Protein AF-A0A2E7CJS5-F1 (afdb_monomer_lite)

Secondary structure (DSSP, 8-state):
---------------------------------HHHHHHHHHHHHHHHHHHHHHHHHHHHHHHHHHHHHHHHHHHHHHHHHHHHHHHHHHHHT----HHHHHHHHHHHHHHHHHHHHHH--

Sequence (121 aa):
MSSSEDKEDRESVEQEQHSDKSEEQQIPSPNIDTELFSLIKEGMRGLLTLGREHLSEAAIDGRKVLELRSLKKDKTKMYEKLGREVERLIEAKEIDHPGLVRGIEKIQEINEQIERLKSED

Foldseek 3Di:
DDDDDDDDDDDDDDDDDDDDDDDPPDDPDPCPDPVVVVVVVVVVVVVVVVVVVVVVVVVVVVVLVVVLVVLVVVLVVLVVVLVVVVVVCVVVVHPDDVVNVVSVVVSVVSVVVNVVSVVVD

Structure (mmCIF, N/CA/C/O backbone):
data_AF-A0A2E7CJS5-F1
#
_entry.id   AF-A0A2E7CJS5-F1
#
loop_
_atom_site.group_PDB
_atom_site.id
_atom_site.type_symbol
_atom_site.label_atom_id
_atom_site.label_alt_id
_atom_site.label_comp_id
_atom_site.label_asym_id
_atom_site.label_entity_id
_atom_site.label_seq_id
_atom_site.pdbx_PDB_ins_code
_atom_site.Cartn_x
_atom_site.Cartn_y
_atom_site.Cartn_z
_atom_site.occupancy
_atom_site.B_iso_or_equiv
_atom_site.auth_seq_id
_atom_site.auth_comp_id
_atom_site.auth_asym_id
_atom_site.auth_atom_id
_atom_site.pdbx_PDB_model_num
ATOM 1 N N . MET A 1 1 ? -42.338 65.416 -19.131 1.00 47.22 1 MET A N 1
ATOM 2 C CA . MET A 1 1 ? -41.775 66.680 -19.647 1.00 47.22 1 MET A CA 1
ATOM 3 C C . MET A 1 1 ? -40.485 66.950 -18.895 1.00 47.22 1 MET A C 1
ATOM 5 O O . MET A 1 1 ? -40.568 67.114 -17.689 1.00 47.22 1 MET A O 1
ATOM 9 N N . SER A 1 2 ? -39.350 66.865 -19.593 1.00 39.59 2 SER A N 1
ATOM 10 C CA . SER A 1 2 ? -38.012 67.444 -19.327 1.00 39.59 2 SER A CA 1
ATOM 11 C C . SER A 1 2 ? -37.061 66.645 -20.233 1.00 39.59 2 SER A C 1
ATOM 13 O O . SER A 1 2 ? -36.942 65.437 -20.049 1.00 39.59 2 SER A O 1
ATOM 15 N N . SER A 1 3 ? -36.767 67.155 -21.433 1.00 41.19 3 SER A N 1
ATOM 16 C CA . SER A 1 3 ? -35.495 67.818 -21.799 1.00 41.19 3 SER A CA 1
ATOM 17 C C . SER A 1 3 ? -34.283 66.931 -21.508 1.00 41.19 3 SER A C 1
ATOM 19 O O . SER A 1 3 ? -34.046 66.611 -20.350 1.00 41.19 3 SER A O 1
ATOM 21 N N . SER A 1 4 ? -33.645 66.304 -22.501 1.00 48.47 4 SER A N 1
ATOM 22 C CA . SER A 1 4 ? -32.762 66.874 -23.542 1.00 48.47 4 SER A CA 1
ATOM 23 C C . SER A 1 4 ? -31.526 67.568 -22.971 1.00 48.47 4 SER A C 1
ATOM 25 O O . SER A 1 4 ? -31.658 68.374 -22.060 1.00 48.47 4 SER A O 1
ATOM 27 N N . GLU A 1 5 ? -30.394 67.275 -23.624 1.00 47.72 5 GLU A N 1
ATOM 28 C CA . GLU A 1 5 ? -29.075 67.931 -23.560 1.00 47.72 5 GLU A CA 1
ATOM 29 C C . GLU A 1 5 ? -28.026 67.255 -22.672 1.00 47.72 5 GLU A C 1
ATOM 31 O O . GLU A 1 5 ? -28.171 67.161 -21.459 1.00 47.72 5 GLU A O 1
ATOM 36 N N . ASP A 1 6 ? -26.984 66.753 -23.346 1.00 48.53 6 ASP A N 1
ATOM 37 C CA . ASP A 1 6 ? -25.552 66.918 -23.040 1.00 48.53 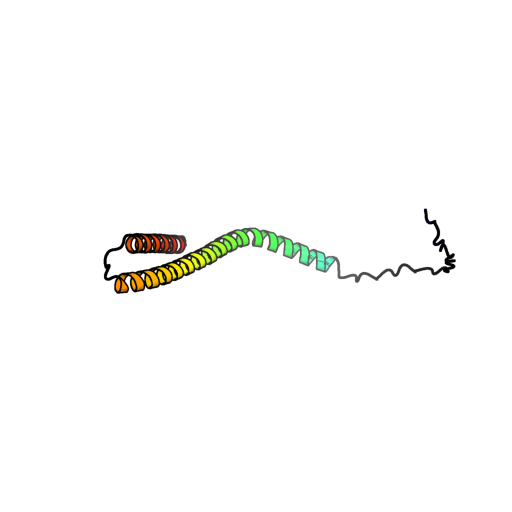6 ASP A CA 1
ATOM 38 C C . ASP A 1 6 ? -24.784 65.678 -23.543 1.00 48.53 6 ASP A C 1
ATOM 40 O O . ASP A 1 6 ? -25.192 64.550 -23.291 1.00 48.53 6 ASP A O 1
ATOM 44 N N . LYS A 1 7 ? -23.660 65.740 -24.254 1.00 53.41 7 LYS A N 1
ATOM 45 C CA . LYS A 1 7 ? -22.827 66.826 -24.768 1.00 53.41 7 LYS A CA 1
ATOM 46 C C . LYS A 1 7 ? -21.943 66.203 -25.851 1.00 53.41 7 LYS A C 1
ATOM 48 O O . LYS A 1 7 ? -21.535 65.045 -25.749 1.00 53.41 7 LYS A O 1
ATOM 53 N N . GLU A 1 8 ? -21.722 66.973 -26.904 1.00 50.66 8 GLU A N 1
ATOM 54 C CA . GLU A 1 8 ? -20.669 66.769 -27.889 1.00 50.66 8 GLU A CA 1
ATOM 55 C C . GLU A 1 8 ? -19.305 66.877 -27.203 1.00 50.66 8 GLU A C 1
ATOM 57 O O . GLU A 1 8 ? -19.124 67.791 -26.415 1.00 50.66 8 GLU A O 1
ATOM 62 N N . ASP A 1 9 ? -18.370 65.989 -27.543 1.00 45.38 9 ASP A N 1
ATOM 63 C CA . ASP A 1 9 ? -16.926 66.211 -27.413 1.00 45.38 9 ASP A CA 1
ATOM 64 C C . ASP A 1 9 ? -16.228 65.320 -28.454 1.00 45.38 9 ASP A C 1
ATOM 66 O O . ASP A 1 9 ? -15.927 64.144 -28.236 1.00 45.38 9 ASP A O 1
ATOM 70 N N . ARG A 1 10 ? -16.038 65.864 -29.660 1.00 48.56 10 ARG A N 1
ATOM 71 C CA . ARG A 1 10 ? -15.097 65.339 -30.658 1.00 48.56 10 ARG A CA 1
ATOM 72 C C . ARG A 1 10 ? -14.030 66.398 -30.873 1.00 48.56 10 ARG A C 1
ATOM 74 O O . ARG A 1 10 ? -14.093 67.160 -31.832 1.00 48.56 10 ARG A O 1
ATOM 81 N N . GLU A 1 11 ? -13.077 66.440 -29.951 1.00 47.22 11 GLU A N 1
ATOM 82 C CA . GLU A 1 11 ? -11.833 67.167 -30.151 1.00 47.22 11 GLU A CA 1
ATOM 83 C C . GLU A 1 11 ? -10.864 66.357 -31.011 1.00 47.22 11 GLU A C 1
ATOM 85 O O . GLU A 1 11 ? -10.644 65.154 -30.845 1.00 47.22 11 GLU A O 1
ATOM 90 N N . SER A 1 12 ? -10.328 67.088 -31.975 1.00 47.31 12 SER A N 1
ATOM 91 C CA . SER A 1 12 ? -9.308 66.754 -32.945 1.00 47.31 12 SER A CA 1
ATOM 92 C C . SER A 1 12 ? -8.019 66.297 -32.269 1.00 47.31 12 SER A C 1
ATOM 94 O O . SER A 1 12 ? -7.488 66.991 -31.407 1.00 47.31 12 SER A O 1
ATOM 96 N N . VAL A 1 13 ? -7.454 65.185 -32.734 1.00 49.88 13 VAL A N 1
ATOM 97 C CA . VAL A 1 13 ? -6.040 64.880 -32.503 1.00 49.88 13 VAL A CA 1
ATOM 98 C C . VAL A 1 13 ? -5.372 64.778 -33.864 1.00 49.88 13 VAL A C 1
ATOM 100 O O . VAL A 1 13 ? -5.469 63.771 -34.563 1.00 49.88 13 VAL A O 1
ATOM 103 N N . GLU A 1 14 ? -4.732 65.880 -34.243 1.00 49.81 14 GLU A N 1
ATOM 104 C CA . GLU A 1 14 ? -3.663 65.902 -35.230 1.00 49.81 14 GLU A CA 1
ATOM 105 C C . GLU A 1 14 ? -2.532 64.991 -34.734 1.00 49.81 14 GLU A C 1
ATOM 107 O O . GLU A 1 14 ? -2.018 65.157 -33.628 1.00 49.81 14 GLU A O 1
ATOM 112 N N . GLN A 1 15 ? -2.141 64.017 -35.552 1.00 46.47 15 GLN A N 1
ATOM 113 C CA . GLN A 1 15 ? -0.869 63.320 -35.398 1.00 46.47 15 GLN A CA 1
ATOM 114 C C . GLN A 1 15 ? -0.045 63.540 -36.663 1.00 46.47 15 GLN A C 1
ATOM 116 O O . GLN A 1 15 ? -0.091 62.764 -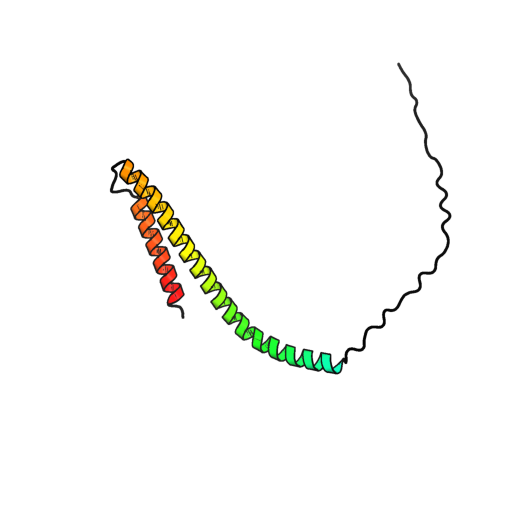37.615 1.00 46.47 15 GLN A O 1
ATOM 121 N N . GLU A 1 16 ? 0.732 64.620 -36.643 1.00 45.94 16 GLU A N 1
ATOM 122 C CA . GLU A 1 16 ? 2.035 64.648 -37.296 1.00 45.94 16 GLU A CA 1
ATOM 123 C C . GLU A 1 16 ? 2.957 63.664 -36.570 1.00 45.94 16 GLU A C 1
ATOM 125 O O . GLU A 1 16 ? 3.283 63.905 -35.411 1.00 45.94 16 GLU A O 1
ATOM 130 N N . GLN A 1 17 ? 3.427 62.599 -37.232 1.00 46.84 17 GLN A N 1
ATOM 131 C CA . GLN A 1 17 ? 4.693 61.952 -36.863 1.00 46.84 17 GLN A CA 1
ATOM 132 C C . GLN A 1 17 ? 5.471 61.493 -38.102 1.00 46.84 17 GLN A C 1
ATOM 134 O O . GLN A 1 17 ? 5.162 60.508 -38.767 1.00 46.84 17 GLN A O 1
ATOM 139 N N . HIS A 1 18 ? 6.472 62.317 -38.397 1.00 38.88 18 HIS A N 1
ATOM 140 C CA . HIS A 1 18 ? 7.822 62.017 -38.855 1.00 38.88 18 HIS A CA 1
ATOM 141 C C . HIS A 1 18 ? 8.205 60.560 -39.176 1.00 38.88 18 HIS A C 1
ATOM 143 O O . HIS A 1 18 ? 8.189 59.667 -38.338 1.00 38.88 18 HIS A O 1
ATOM 149 N N . SER A 1 19 ? 8.709 60.422 -40.406 1.00 44.84 19 SER A N 1
ATOM 150 C CA . SER A 1 19 ? 9.848 59.596 -40.823 1.00 44.84 19 SER A CA 1
ATOM 151 C C . SER A 1 19 ? 10.783 59.167 -39.687 1.00 44.84 19 SER A C 1
ATOM 153 O O . SER A 1 19 ? 11.457 60.024 -39.120 1.00 44.84 19 SER A O 1
ATOM 155 N N . ASP A 1 20 ? 10.998 57.858 -39.534 1.00 41.78 20 ASP A N 1
ATOM 156 C CA . ASP A 1 20 ? 12.366 57.377 -39.357 1.00 41.78 20 ASP A CA 1
ATOM 157 C C . ASP A 1 20 ? 12.591 55.993 -39.980 1.00 41.78 20 ASP A C 1
ATOM 159 O O . ASP A 1 20 ? 11.811 55.052 -39.816 1.00 41.78 20 ASP A O 1
ATOM 163 N N . LYS A 1 21 ? 13.667 55.906 -40.760 1.00 49.44 21 LYS A N 1
ATOM 164 C CA . LYS A 1 21 ? 14.120 54.705 -41.458 1.00 49.44 21 LYS A CA 1
ATOM 165 C C . LYS A 1 21 ? 14.709 53.760 -40.419 1.00 49.44 21 LYS A C 1
ATOM 167 O O . LYS A 1 21 ? 15.802 53.998 -39.924 1.00 49.44 21 LYS A O 1
ATOM 172 N N . SER A 1 22 ? 14.020 52.666 -40.122 1.00 45.78 22 SER A N 1
ATOM 173 C CA . SER A 1 22 ? 14.633 51.577 -39.362 1.00 45.78 22 SER A CA 1
ATOM 174 C C . SER A 1 22 ? 15.410 50.683 -40.320 1.00 45.78 22 SER A C 1
ATOM 176 O O . SER A 1 22 ? 14.840 49.909 -41.086 1.00 45.78 22 SER A O 1
ATOM 178 N N . GLU A 1 23 ? 16.725 50.872 -40.300 1.00 44.22 23 GLU A N 1
ATOM 179 C CA . GLU A 1 23 ? 17.723 50.001 -40.899 1.00 44.22 23 GLU A CA 1
ATOM 180 C C . GLU A 1 23 ? 17.545 48.568 -40.388 1.00 44.22 23 GLU A C 1
ATOM 182 O O . GLU A 1 23 ? 17.507 48.294 -39.188 1.00 44.22 23 GLU A O 1
ATOM 187 N N . GLU A 1 24 ? 17.428 47.648 -41.336 1.00 44.69 24 GLU A N 1
ATOM 188 C CA . GLU A 1 24 ? 17.374 46.212 -41.120 1.00 44.69 24 GLU A CA 1
ATOM 189 C C . GLU A 1 24 ? 18.751 45.753 -40.610 1.00 44.69 24 GLU A C 1
ATOM 191 O O . GLU A 1 24 ? 19.673 45.480 -41.379 1.00 44.69 24 GLU A O 1
ATOM 196 N N . GLN A 1 25 ? 18.927 45.738 -39.286 1.00 48.56 25 GLN A N 1
ATOM 197 C CA . GLN A 1 25 ? 20.122 45.194 -38.645 1.00 48.56 25 GLN A CA 1
ATOM 198 C C . GLN A 1 25 ? 20.170 43.678 -38.868 1.00 48.56 25 GLN A C 1
ATOM 200 O O . GLN A 1 25 ? 19.622 42.884 -38.103 1.00 48.56 25 GLN A O 1
ATOM 205 N N . GLN A 1 26 ? 20.855 43.276 -39.938 1.00 46.50 26 GLN A N 1
ATOM 206 C CA . GLN A 1 26 ? 21.342 41.917 -40.131 1.00 46.50 26 GLN A CA 1
ATOM 207 C C . GLN A 1 26 ? 22.289 41.563 -38.982 1.00 46.50 26 GLN A C 1
ATOM 209 O O . GLN A 1 26 ? 23.417 42.047 -38.907 1.00 46.50 26 GLN A O 1
ATOM 214 N N . ILE A 1 27 ? 21.828 40.699 -38.083 1.00 55.34 27 ILE A N 1
ATOM 215 C CA . ILE A 1 27 ? 22.685 40.056 -37.090 1.00 55.34 27 ILE A CA 1
ATOM 216 C C . ILE A 1 27 ? 23.601 39.091 -37.862 1.00 55.34 27 ILE A C 1
ATOM 218 O O . ILE A 1 27 ? 23.086 38.171 -38.508 1.00 55.34 27 ILE A O 1
ATOM 222 N N . PRO A 1 28 ? 24.938 39.254 -37.832 1.00 51.25 28 PRO A N 1
ATOM 223 C CA . PRO A 1 28 ? 25.833 38.286 -38.442 1.00 51.25 28 PRO A CA 1
ATOM 224 C C . PRO A 1 28 ? 25.686 36.961 -37.692 1.00 51.25 28 PRO A C 1
ATOM 226 O O . PRO A 1 28 ? 26.044 36.841 -36.520 1.00 51.25 28 PRO A O 1
ATOM 229 N N . SER A 1 29 ? 25.119 35.967 -38.373 1.00 57.19 29 SER A N 1
ATOM 230 C CA . SER A 1 29 ? 25.099 34.594 -37.878 1.00 57.19 29 SER A CA 1
ATOM 231 C C . SER A 1 29 ? 26.547 34.111 -37.774 1.00 57.19 29 SER A C 1
ATOM 233 O O . SER A 1 29 ? 27.270 34.184 -38.772 1.00 57.19 29 SER A O 1
ATOM 235 N N . PRO A 1 30 ? 27.017 33.649 -36.602 1.00 53.28 30 PRO A N 1
ATOM 236 C CA . PRO A 1 30 ? 28.356 33.099 -36.504 1.00 53.28 30 PRO A CA 1
ATOM 237 C C . PRO A 1 30 ? 28.428 31.843 -37.380 1.00 53.28 30 PRO A C 1
ATOM 239 O O . PRO A 1 30 ? 27.604 30.937 -37.242 1.00 53.28 30 PRO A O 1
ATOM 242 N N . ASN A 1 31 ? 29.412 31.801 -38.283 1.00 60.84 31 ASN A N 1
ATOM 243 C CA . ASN A 1 31 ? 29.841 30.594 -38.990 1.00 60.84 31 ASN A CA 1
ATOM 244 C C . ASN A 1 31 ? 30.410 29.615 -37.956 1.00 60.84 31 ASN A C 1
ATOM 246 O O . ASN A 1 31 ? 31.617 29.515 -37.772 1.00 60.84 31 ASN A O 1
ATOM 250 N N . ILE A 1 32 ? 29.530 28.951 -37.212 1.00 57.38 32 ILE A N 1
ATOM 251 C CA . ILE A 1 32 ? 29.890 27.777 -36.430 1.00 57.38 32 ILE A CA 1
ATOM 252 C C . ILE A 1 32 ? 29.981 26.653 -37.456 1.00 57.38 32 ILE A C 1
ATOM 254 O O . ILE A 1 32 ? 28.983 26.316 -38.095 1.00 57.38 32 ILE A O 1
ATOM 258 N N . ASP A 1 33 ? 31.201 26.166 -37.660 1.00 59.19 33 ASP A N 1
ATOM 259 C CA . ASP A 1 33 ? 31.617 25.268 -38.732 1.00 59.19 33 ASP A CA 1
ATOM 260 C C . ASP A 1 33 ? 30.556 24.218 -39.078 1.00 59.19 33 ASP A C 1
ATOM 262 O O . ASP A 1 33 ? 30.225 23.319 -38.298 1.00 59.19 33 ASP A O 1
ATOM 266 N N . THR A 1 34 ? 30.020 24.333 -40.292 1.00 64.75 34 THR A N 1
ATOM 267 C CA . THR A 1 34 ? 28.994 23.443 -40.848 1.00 64.75 34 THR A CA 1
ATOM 268 C C . THR A 1 34 ? 29.469 21.986 -40.873 1.00 64.75 34 THR A C 1
ATOM 270 O O . THR A 1 34 ? 28.648 21.073 -40.796 1.00 64.75 34 THR A O 1
ATOM 273 N N . GLU A 1 35 ? 30.788 21.777 -40.915 1.00 67.62 35 GLU A N 1
ATOM 274 C CA . GLU A 1 35 ? 31.451 20.472 -40.848 1.00 67.62 35 GLU A CA 1
ATOM 275 C C . GLU A 1 35 ? 31.488 19.878 -39.433 1.00 67.62 35 GLU A C 1
ATOM 277 O O . GLU A 1 35 ? 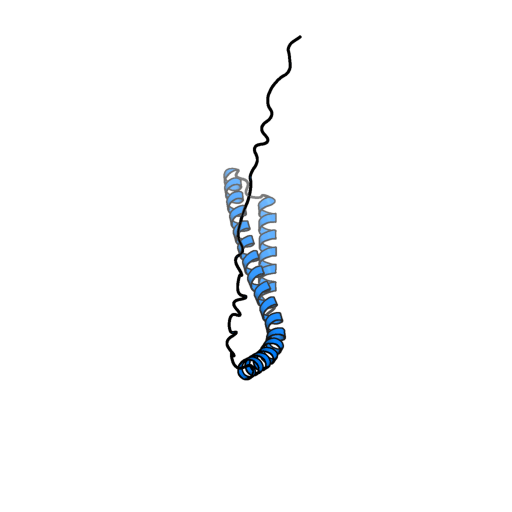31.286 18.678 -39.251 1.00 67.62 35 GLU A O 1
ATOM 282 N N . LEU A 1 36 ? 31.675 20.705 -38.400 1.00 67.94 36 LEU A N 1
ATOM 283 C CA . LEU A 1 36 ? 31.585 20.241 -37.015 1.00 67.94 36 LEU A CA 1
ATOM 284 C C . LEU A 1 36 ? 30.135 19.880 -36.677 1.00 67.94 36 LEU A C 1
ATOM 286 O O . LEU A 1 36 ? 29.866 18.853 -36.054 1.00 67.94 36 LEU A O 1
ATOM 290 N N . PHE A 1 37 ? 29.185 20.696 -37.139 1.00 67.44 37 PHE A N 1
ATOM 291 C CA . PHE A 1 37 ? 27.765 20.431 -36.944 1.00 67.44 37 PHE A CA 1
ATOM 292 C C . PHE A 1 37 ? 27.294 19.188 -37.712 1.00 67.44 37 PHE A C 1
ATOM 294 O O . PHE A 1 37 ? 26.474 18.432 -37.190 1.00 67.44 37 PHE A O 1
ATOM 301 N N . SER A 1 38 ? 27.810 18.930 -38.921 1.00 67.44 38 SER A N 1
ATOM 302 C CA . SER A 1 38 ? 27.483 17.711 -39.672 1.00 67.44 38 SER A CA 1
ATOM 303 C C . SER A 1 38 ? 28.049 16.462 -38.997 1.00 67.44 38 SER A C 1
ATOM 305 O O . SER A 1 38 ? 27.308 15.495 -38.835 1.00 67.44 38 SER A O 1
ATOM 307 N N . LEU A 1 39 ? 29.285 16.510 -38.492 1.00 70.50 39 LEU A N 1
ATOM 308 C CA . LEU A 1 39 ? 29.906 15.408 -37.755 1.00 70.50 39 LEU A CA 1
ATOM 309 C C . LEU A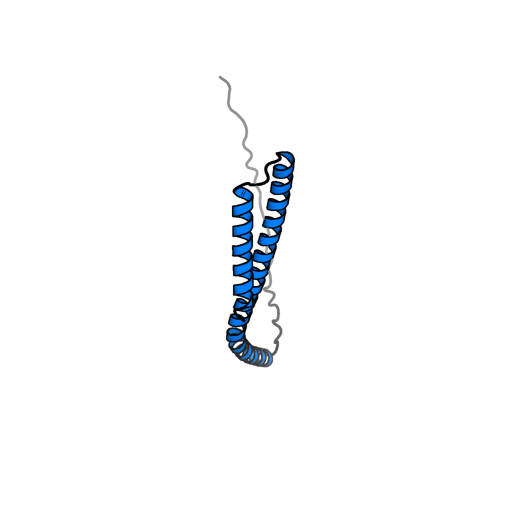 1 39 ? 29.167 15.097 -36.443 1.00 70.50 39 LEU A C 1
ATOM 311 O O . LEU A 1 39 ? 28.890 13.935 -36.140 1.00 70.50 39 LEU A O 1
ATOM 315 N N . ILE A 1 40 ? 28.773 16.132 -35.690 1.00 69.94 40 ILE A N 1
ATOM 316 C CA . ILE A 1 40 ? 27.940 15.981 -34.487 1.00 69.94 40 ILE A CA 1
ATOM 317 C C . ILE A 1 40 ? 26.576 15.388 -34.859 1.00 69.94 40 ILE A C 1
ATOM 319 O O . ILE A 1 40 ? 26.096 14.475 -34.191 1.00 69.94 40 ILE A O 1
ATOM 323 N N . LYS A 1 41 ? 25.953 15.853 -35.947 1.00 71.81 41 LYS A N 1
ATOM 324 C CA . LYS A 1 41 ? 24.651 15.358 -36.417 1.00 71.81 41 LYS A CA 1
ATOM 325 C C . LYS A 1 41 ? 24.710 13.900 -36.885 1.00 71.81 41 LYS A C 1
ATOM 327 O O . LYS A 1 41 ? 23.750 13.156 -36.676 1.00 71.81 41 LYS A O 1
ATOM 332 N N . GLU A 1 42 ? 25.819 13.481 -37.485 1.00 70.75 42 GLU A N 1
ATOM 333 C CA . GLU A 1 42 ? 26.068 12.102 -37.916 1.00 70.75 42 GLU A CA 1
ATOM 334 C C . GLU A 1 42 ? 26.284 11.176 -36.707 1.00 70.75 42 GLU A C 1
ATOM 336 O O . GLU A 1 42 ? 25.639 10.130 -36.604 1.00 70.75 42 GLU A O 1
ATOM 341 N N . GLY A 1 43 ? 27.076 11.616 -35.721 1.00 67.31 43 GLY A N 1
ATOM 342 C CA . GLY A 1 43 ? 27.250 10.911 -34.447 1.00 67.31 43 GLY A CA 1
ATOM 343 C C . GLY A 1 43 ? 25.951 10.812 -33.638 1.00 67.31 43 GLY A C 1
ATOM 344 O O . GLY A 1 43 ? 25.619 9.752 -33.103 1.00 67.31 43 GLY A O 1
ATOM 345 N N . MET A 1 44 ? 25.151 11.882 -33.618 1.00 64.69 44 MET A N 1
ATOM 346 C CA . MET A 1 44 ? 23.831 11.890 -32.984 1.00 64.69 44 MET A CA 1
ATOM 347 C C . MET A 1 44 ? 22.844 10.956 -33.684 1.00 64.69 44 MET A C 1
ATOM 349 O O . MET A 1 44 ? 22.026 10.348 -33.003 1.00 64.69 44 MET A O 1
ATOM 353 N N . ARG A 1 45 ? 22.897 10.789 -35.012 1.00 67.38 45 ARG A N 1
ATOM 354 C CA . ARG A 1 45 ? 22.024 9.831 -35.715 1.00 67.38 45 ARG A CA 1
ATOM 355 C C . ARG A 1 45 ? 22.269 8.398 -35.256 1.00 67.38 45 ARG A C 1
ATOM 357 O O . ARG A 1 45 ? 21.297 7.719 -34.940 1.00 67.38 45 ARG A O 1
ATOM 364 N N . GLY A 1 46 ? 23.534 7.984 -35.156 1.00 63.59 46 GLY A N 1
ATOM 365 C CA . GLY A 1 46 ? 23.905 6.663 -34.638 1.00 63.59 46 GLY A CA 1
ATOM 366 C C . GLY A 1 46 ? 23.484 6.463 -33.179 1.00 63.59 46 GLY A C 1
ATOM 367 O O . GLY A 1 46 ? 22.952 5.413 -32.819 1.00 63.59 46 GLY A O 1
ATOM 368 N N . LEU A 1 47 ? 23.631 7.504 -32.353 1.00 61.31 47 LEU A N 1
ATOM 369 C CA . LEU A 1 47 ? 23.209 7.490 -30.950 1.00 61.31 47 LEU A CA 1
ATOM 370 C C . LEU A 1 47 ? 21.679 7.457 -30.791 1.00 61.31 47 LEU A C 1
ATOM 372 O O . LEU A 1 47 ? 21.170 6.805 -29.888 1.00 61.31 47 LEU A O 1
ATOM 376 N N . LEU A 1 48 ? 20.931 8.124 -31.672 1.00 61.84 48 LEU A N 1
ATOM 377 C CA . LEU A 1 48 ? 19.465 8.113 -31.673 1.00 61.84 48 LEU A CA 1
ATOM 378 C C . LEU A 1 48 ? 18.901 6.770 -32.144 1.00 61.84 48 LEU A C 1
ATOM 380 O O . LEU A 1 48 ? 17.850 6.352 -31.659 1.00 61.84 48 LEU A O 1
ATOM 384 N N . THR A 1 49 ? 19.574 6.089 -33.076 1.00 64.44 49 THR A N 1
ATOM 385 C CA . THR A 1 49 ? 19.184 4.734 -33.491 1.00 64.44 49 THR A CA 1
ATOM 386 C C . THR A 1 49 ? 19.477 3.708 -32.402 1.00 64.44 49 THR A C 1
ATOM 388 O O . THR A 1 49 ? 18.602 2.900 -32.115 1.00 64.44 49 THR A O 1
ATOM 391 N N . LEU A 1 50 ? 20.626 3.805 -31.722 1.00 58.12 50 LEU A N 1
ATOM 392 C CA . LEU A 1 50 ? 20.955 2.945 -30.577 1.00 58.12 50 LEU A CA 1
ATOM 393 C C . LEU A 1 50 ? 20.066 3.246 -29.359 1.00 58.12 50 LEU A C 1
ATOM 395 O O . LEU A 1 50 ? 19.598 2.352 -28.662 1.00 58.12 50 LEU A O 1
ATOM 399 N N . GLY A 1 51 ? 19.788 4.527 -29.118 1.00 56.62 51 GLY A N 1
ATOM 400 C CA . GLY A 1 51 ? 18.954 4.978 -28.012 1.00 56.62 51 GLY A CA 1
ATOM 401 C C . GLY A 1 51 ? 17.499 4.544 -28.155 1.00 56.62 51 GLY A C 1
ATOM 402 O O . GLY A 1 51 ? 16.844 4.313 -27.150 1.00 56.62 51 GLY A O 1
ATOM 403 N N . ARG A 1 52 ? 16.974 4.388 -29.377 1.00 61.62 52 ARG A N 1
ATOM 404 C CA . ARG A 1 52 ? 15.581 3.963 -29.591 1.00 61.62 52 ARG A CA 1
ATOM 405 C C . ARG A 1 52 ? 15.288 2.559 -29.067 1.00 61.62 52 ARG A C 1
ATOM 407 O O . ARG A 1 52 ? 14.210 2.361 -28.513 1.00 61.62 52 ARG A O 1
ATOM 414 N N . GLU A 1 53 ? 16.223 1.626 -29.208 1.00 61.06 53 GLU A N 1
ATOM 415 C CA . GLU A 1 53 ? 16.060 0.265 -28.688 1.00 61.06 53 GLU A CA 1
ATOM 416 C C . GLU A 1 53 ? 16.156 0.255 -27.153 1.00 61.06 53 GLU A C 1
ATOM 418 O O . GLU A 1 53 ? 15.233 -0.220 -26.491 1.00 61.06 53 GLU A O 1
ATOM 423 N N . HIS A 1 54 ? 17.157 0.923 -26.571 1.00 57.06 54 HIS A N 1
ATOM 424 C CA . HIS A 1 54 ? 17.340 0.976 -25.111 1.00 57.06 54 HIS A CA 1
ATOM 425 C C . HIS A 1 54 ? 16.323 1.853 -24.358 1.00 57.06 54 HIS A C 1
ATOM 427 O O . HIS A 1 54 ? 16.021 1.597 -23.194 1.00 57.06 54 HIS A O 1
ATOM 433 N N . LEU A 1 55 ? 15.749 2.878 -24.996 1.00 62.88 55 LEU A N 1
ATOM 434 C CA . LEU A 1 55 ? 14.688 3.694 -24.393 1.00 62.88 55 LEU A CA 1
ATOM 435 C C . LEU A 1 55 ? 13.401 2.894 -24.189 1.00 62.88 55 LEU A C 1
ATOM 437 O O . LEU A 1 55 ? 12.651 3.182 -23.257 1.00 62.88 55 LEU A O 1
ATOM 441 N N . SER A 1 56 ? 13.131 1.914 -25.055 1.00 64.62 56 SER A N 1
ATOM 442 C CA . SER A 1 56 ? 11.943 1.070 -24.922 1.00 64.62 56 SER A CA 1
ATOM 443 C C . SER A 1 56 ? 12.023 0.191 -23.671 1.00 64.62 56 SER A C 1
ATOM 445 O O . SER A 1 56 ? 11.057 0.119 -22.912 1.00 64.62 56 SER A O 1
ATOM 447 N N . GLU A 1 57 ? 13.205 -0.362 -23.409 1.00 67.44 57 GLU A N 1
ATOM 448 C CA . GLU A 1 57 ? 13.519 -1.205 -22.257 1.00 67.44 57 GLU A CA 1
ATOM 449 C C . GLU A 1 57 ? 13.530 -0.383 -20.958 1.00 67.44 57 GLU A C 1
ATOM 451 O O . GLU A 1 57 ? 12.765 -0.660 -20.037 1.00 67.44 57 GLU A O 1
ATOM 456 N N . ALA A 1 58 ? 14.232 0.756 -20.944 1.00 69.62 58 ALA A N 1
ATOM 457 C CA . ALA A 1 58 ? 14.246 1.666 -19.796 1.00 69.62 58 ALA A CA 1
ATOM 458 C C . ALA A 1 58 ? 12.853 2.236 -19.450 1.00 69.62 58 ALA A C 1
ATOM 460 O O . ALA A 1 58 ? 12.550 2.506 -18.285 1.00 69.62 58 ALA A O 1
ATOM 461 N N . ALA A 1 59 ? 11.977 2.426 -20.444 1.00 72.31 59 ALA A N 1
ATOM 462 C CA . ALA A 1 59 ? 10.600 2.854 -20.204 1.00 72.31 59 ALA A CA 1
ATOM 463 C C . ALA A 1 59 ? 9.738 1.746 -19.576 1.00 72.31 59 ALA A C 1
ATOM 465 O O . ALA A 1 59 ? 8.819 2.054 -18.814 1.00 72.31 59 ALA A O 1
ATOM 466 N N . ILE A 1 60 ? 10.000 0.474 -19.893 1.00 78.06 60 ILE A N 1
ATOM 467 C CA . ILE A 1 60 ? 9.335 -0.673 -19.260 1.00 78.06 60 ILE A CA 1
ATOM 468 C C . ILE A 1 60 ? 9.783 -0.778 -17.799 1.00 78.06 60 ILE A C 1
ATOM 470 O O . ILE A 1 60 ? 8.929 -0.812 -16.910 1.00 78.06 60 ILE A O 1
ATOM 474 N N . ASP A 1 61 ? 11.085 -0.687 -17.543 1.00 81.81 61 ASP A N 1
ATOM 475 C CA . ASP A 1 61 ? 11.642 -0.746 -16.188 1.00 81.81 61 ASP A CA 1
ATOM 476 C C . ASP A 1 61 ? 11.163 0.423 -15.323 1.00 81.81 61 ASP A C 1
ATOM 478 O O . ASP A 1 61 ? 10.736 0.249 -14.178 1.00 81.81 61 ASP A O 1
ATOM 482 N N . GLY A 1 62 ? 11.129 1.631 -15.894 1.00 83.06 62 GLY A N 1
ATOM 483 C CA . GLY A 1 62 ? 10.596 2.812 -15.220 1.00 83.06 62 GLY A CA 1
ATOM 484 C C . GLY A 1 62 ? 9.124 2.656 -14.822 1.00 83.06 62 GLY A C 1
ATOM 485 O O . GLY A 1 62 ? 8.737 3.059 -13.721 1.00 83.06 62 GLY A O 1
ATOM 486 N N . ARG A 1 63 ? 8.300 2.034 -15.678 1.00 86.81 63 ARG A N 1
ATOM 487 C CA . ARG A 1 63 ? 6.891 1.744 -15.364 1.00 86.81 63 ARG A CA 1
ATOM 488 C C . ARG A 1 63 ? 6.765 0.743 -14.218 1.00 86.81 63 ARG A C 1
ATOM 490 O O . ARG A 1 63 ? 6.051 1.046 -13.263 1.00 86.81 63 ARG A O 1
ATOM 497 N N . LYS A 1 64 ? 7.511 -0.367 -14.258 1.00 88.69 64 LYS A N 1
ATOM 498 C CA . LYS A 1 64 ? 7.531 -1.375 -13.183 1.00 88.69 64 LYS A CA 1
ATOM 499 C C . LYS A 1 64 ? 7.897 -0.758 -11.828 1.00 88.69 64 LYS A C 1
ATOM 501 O O . LYS A 1 64 ? 7.226 -0.997 -10.824 1.00 88.69 64 LYS A O 1
ATOM 506 N N . VAL A 1 65 ? 8.920 0.099 -11.788 1.00 91.19 65 VAL A N 1
ATOM 507 C CA . VAL A 1 65 ? 9.357 0.775 -10.551 1.00 91.19 65 VAL A CA 1
ATOM 508 C C . VAL A 1 65 ? 8.270 1.694 -9.987 1.00 91.19 65 VAL A C 1
ATOM 510 O O . VAL A 1 65 ? 8.027 1.705 -8.774 1.00 91.19 65 VAL A O 1
ATOM 513 N N . LEU A 1 66 ? 7.608 2.474 -10.844 1.00 93.88 66 LEU A N 1
ATOM 514 C CA . LEU A 1 66 ? 6.517 3.356 -10.425 1.00 93.88 66 LEU A CA 1
ATOM 515 C C . LEU A 1 66 ? 5.311 2.564 -9.917 1.00 93.88 66 LEU A C 1
ATOM 517 O O . LEU A 1 66 ? 4.735 2.923 -8.888 1.00 93.88 66 LEU A O 1
ATOM 521 N N . GLU A 1 67 ? 4.969 1.473 -10.594 1.00 94.69 67 GLU A N 1
ATOM 522 C CA . GLU A 1 67 ? 3.877 0.589 -10.206 1.00 94.69 67 GLU A CA 1
ATOM 523 C C . GLU A 1 67 ? 4.148 -0.074 -8.851 1.00 94.69 67 GLU A C 1
ATOM 525 O O . GLU A 1 67 ? 3.340 0.053 -7.927 1.00 94.69 67 GLU A O 1
ATOM 530 N N . LEU A 1 68 ? 5.343 -0.643 -8.657 1.00 95.38 68 LEU A N 1
ATOM 531 C CA . LEU A 1 68 ? 5.782 -1.183 -7.367 1.00 95.38 68 LEU A CA 1
ATOM 532 C C . LEU A 1 68 ? 5.710 -0.138 -6.249 1.00 95.38 68 LEU A C 1
ATOM 534 O O . LEU A 1 68 ? 5.317 -0.447 -5.119 1.00 95.38 68 LEU A O 1
ATOM 538 N N . ARG A 1 69 ? 6.091 1.111 -6.536 1.00 96.38 69 ARG A N 1
ATOM 539 C CA . ARG A 1 69 ? 5.993 2.205 -5.564 1.00 96.38 69 ARG A CA 1
ATOM 540 C C . ARG A 1 69 ? 4.537 2.527 -5.223 1.00 96.38 69 ARG A C 1
ATOM 542 O O . ARG A 1 69 ? 4.244 2.761 -4.048 1.00 96.38 69 ARG A O 1
ATOM 549 N N . SER A 1 70 ? 3.646 2.532 -6.215 1.00 96.94 70 SER A N 1
ATOM 550 C CA . SER A 1 70 ? 2.212 2.750 -6.006 1.00 96.94 70 SER A CA 1
ATOM 551 C C . SER A 1 70 ? 1.614 1.653 -5.131 1.00 96.94 70 SER A C 1
ATOM 553 O O . SER A 1 70 ? 1.048 1.955 -4.084 1.00 96.94 70 SER A O 1
ATOM 555 N N . LEU A 1 71 ? 1.848 0.384 -5.472 1.00 96.94 71 LEU A N 1
ATOM 556 C CA . LEU A 1 71 ? 1.329 -0.759 -4.718 1.00 96.94 71 LEU A CA 1
ATOM 557 C C . LEU A 1 71 ? 1.818 -0.772 -3.268 1.00 96.94 71 LEU A C 1
ATOM 559 O O . LEU A 1 71 ? 1.039 -0.995 -2.342 1.00 96.94 71 LEU A O 1
ATOM 563 N N . LYS A 1 72 ? 3.101 -0.462 -3.035 1.00 97.00 72 LYS A N 1
ATOM 564 C CA . LYS A 1 72 ? 3.639 -0.317 -1.673 1.00 97.00 72 LYS A CA 1
ATOM 565 C C . LYS A 1 72 ? 2.922 0.786 -0.893 1.00 97.00 72 LYS A C 1
ATOM 567 O O . LYS A 1 72 ? 2.604 0.589 0.278 1.00 97.00 72 LYS A O 1
ATOM 572 N N . LYS A 1 73 ? 2.653 1.931 -1.528 1.00 98.06 73 LYS A N 1
ATOM 573 C CA . LYS A 1 73 ? 1.923 3.047 -0.908 1.00 98.06 73 LYS A CA 1
ATOM 574 C C . LYS A 1 73 ? 0.482 2.659 -0.580 1.00 98.06 73 LYS A C 1
ATOM 576 O O . LYS A 1 73 ? 0.005 2.978 0.508 1.00 98.06 73 LYS A O 1
ATOM 581 N N . ASP A 1 74 ? -0.196 1.971 -1.489 1.00 96.56 74 ASP A N 1
ATOM 582 C CA . ASP A 1 74 ? -1.581 1.541 -1.295 1.00 96.56 74 ASP A CA 1
ATOM 583 C C . ASP A 1 74 ? -1.692 0.480 -0.198 1.00 96.56 74 ASP A C 1
ATOM 585 O O . ASP A 1 74 ? -2.588 0.565 0.645 1.00 96.56 74 ASP A O 1
ATOM 589 N N . LYS A 1 75 ? -0.712 -0.430 -0.104 1.00 97.44 75 LYS A N 1
ATOM 590 C CA . LYS A 1 75 ? -0.590 -1.359 1.024 1.00 97.44 75 LYS A CA 1
ATOM 591 C C . LYS A 1 75 ? -0.497 -0.624 2.361 1.00 97.44 75 LYS A C 1
ATOM 593 O O . LYS A 1 75 ? -1.242 -0.943 3.286 1.00 97.44 75 LYS A O 1
ATOM 598 N N . THR A 1 76 ? 0.386 0.371 2.470 1.00 97.94 76 THR A N 1
ATOM 599 C CA . THR A 1 76 ? 0.531 1.168 3.700 1.00 97.94 76 THR A CA 1
ATOM 600 C C . THR A 1 76 ? -0.776 1.862 4.070 1.00 97.94 76 THR A C 1
ATOM 602 O O . THR A 1 76 ? -1.233 1.737 5.203 1.00 97.94 76 THR A O 1
ATOM 605 N N . LYS A 1 77 ? -1.436 2.521 3.109 1.00 97.75 77 LYS A N 1
ATOM 606 C CA . LYS A 1 77 ? -2.739 3.162 3.346 1.00 97.75 77 LYS A CA 1
ATOM 607 C C . LYS A 1 77 ? -3.797 2.175 3.830 1.00 97.75 77 LYS A C 1
ATOM 609 O O . LYS A 1 77 ? -4.608 2.527 4.687 1.00 97.75 77 LYS A O 1
ATOM 614 N N . MET A 1 78 ? -3.805 0.955 3.291 1.00 96.62 78 MET A N 1
ATOM 615 C CA . MET A 1 78 ? -4.738 -0.071 3.741 1.00 96.62 78 MET A CA 1
ATOM 616 C C . MET A 1 78 ? -4.474 -0.506 5.176 1.00 96.62 78 MET A C 1
ATOM 618 O O . MET A 1 78 ? -5.427 -0.604 5.947 1.00 96.62 78 MET A O 1
ATOM 622 N N . TYR A 1 79 ? -3.213 -0.681 5.570 1.00 97.56 79 TYR A N 1
ATOM 623 C CA . TYR A 1 79 ? -2.882 -0.951 6.969 1.00 97.56 79 TYR A CA 1
ATOM 624 C C . TYR A 1 79 ? -3.301 0.187 7.897 1.00 97.56 79 TYR A C 1
ATOM 626 O O . TYR A 1 79 ? -3.879 -0.075 8.946 1.00 97.56 79 TYR A O 1
ATOM 634 N N . GLU A 1 80 ? -3.084 1.446 7.515 1.00 97.38 80 GLU A N 1
ATOM 635 C CA . GLU A 1 80 ? -3.535 2.577 8.330 1.00 97.38 80 GLU A CA 1
ATOM 636 C C . GLU A 1 80 ? -5.063 2.624 8.466 1.00 97.38 80 GLU A C 1
ATOM 638 O O . GLU A 1 80 ? -5.591 2.940 9.532 1.00 97.38 80 GLU A O 1
ATOM 643 N N . LYS A 1 81 ? -5.795 2.332 7.382 1.00 95.81 81 LYS A N 1
ATOM 644 C CA . LYS A 1 81 ? -7.260 2.252 7.416 1.00 95.81 81 LYS A CA 1
ATOM 645 C C . LYS A 1 81 ? -7.721 1.126 8.340 1.00 95.81 81 LYS A C 1
ATOM 647 O O . LYS A 1 81 ? -8.574 1.374 9.185 1.00 95.81 81 LYS A O 1
ATOM 652 N N . LEU A 1 82 ? -7.144 -0.066 8.197 1.00 95.50 82 LEU A N 1
ATOM 653 C CA . LEU A 1 82 ? -7.461 -1.211 9.046 1.00 95.50 82 LEU A CA 1
ATOM 654 C C . LEU A 1 82 ? -7.124 -0.943 10.507 1.00 95.50 82 LEU A C 1
ATOM 656 O O . LEU A 1 82 ? -7.943 -1.247 11.356 1.00 95.50 82 LEU A O 1
ATOM 660 N N . GLY A 1 83 ? -5.980 -0.329 10.812 1.00 95.00 83 GLY A N 1
ATOM 661 C CA . GLY A 1 83 ? -5.617 0.020 12.187 1.00 95.00 83 GLY A CA 1
ATOM 662 C C . GLY A 1 83 ? -6.673 0.904 12.856 1.00 95.00 83 GLY A C 1
ATOM 663 O O . GLY A 1 83 ? -7.106 0.608 13.965 1.00 95.00 83 GLY A O 1
ATOM 664 N N . ARG A 1 84 ? -7.164 1.923 12.137 1.00 95.38 84 ARG A N 1
ATOM 665 C CA . ARG A 1 84 ? -8.265 2.786 12.600 1.00 95.38 84 ARG A CA 1
ATOM 666 C C . ARG A 1 84 ? -9.593 2.038 12.752 1.00 95.38 84 ARG A C 1
ATOM 668 O O . ARG A 1 84 ? -10.397 2.387 13.608 1.00 95.38 84 ARG A O 1
ATOM 675 N N . GLU A 1 85 ? -9.861 1.049 11.904 1.00 93.44 85 GLU A N 1
ATOM 676 C CA . GLU A 1 85 ? -11.070 0.222 12.002 1.00 93.44 85 GLU A CA 1
ATOM 677 C C . GLU A 1 85 ? -10.988 -0.741 13.191 1.00 93.44 85 GLU A C 1
ATOM 679 O O . GLU A 1 85 ? -11.930 -0.822 13.970 1.00 93.44 85 GLU A O 1
ATOM 684 N N . VAL A 1 86 ? -9.838 -1.389 13.391 1.00 94.75 86 VAL A N 1
ATOM 685 C CA . VAL A 1 86 ? -9.556 -2.261 14.539 1.00 94.75 86 VAL A CA 1
ATOM 686 C C . VAL A 1 86 ? -9.697 -1.499 15.853 1.00 94.75 86 VAL A C 1
ATOM 688 O O . VAL A 1 86 ? -10.322 -2.013 16.773 1.00 94.75 86 VAL A O 1
ATOM 691 N N . GLU A 1 87 ? -9.173 -0.274 15.943 1.00 94.31 87 GLU A N 1
ATOM 692 C CA . GLU A 1 87 ? -9.334 0.583 17.126 1.00 94.31 87 GLU A CA 1
ATOM 693 C C . GLU A 1 87 ? -10.817 0.765 17.489 1.00 94.31 87 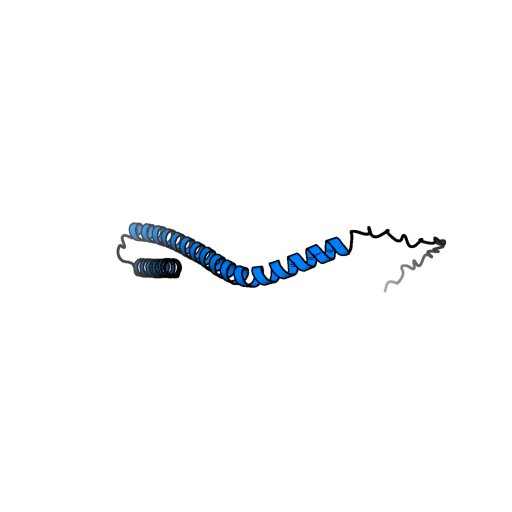GLU A C 1
ATOM 695 O O . GLU A 1 87 ? -11.226 0.450 18.606 1.00 94.31 87 GLU A O 1
ATOM 700 N N . ARG A 1 88 ? -11.650 1.152 16.514 1.00 93.19 88 ARG A N 1
ATOM 701 C CA . ARG A 1 88 ? -13.101 1.331 16.707 1.00 93.19 88 ARG A CA 1
ATOM 702 C C . ARG A 1 88 ? -13.821 0.036 17.074 1.00 93.19 88 ARG A C 1
ATOM 704 O O . ARG A 1 88 ? -14.754 0.050 17.871 1.00 93.19 88 ARG A O 1
ATOM 711 N N . LEU A 1 89 ? -13.413 -1.082 16.482 1.00 93.75 89 LEU A N 1
ATOM 712 C CA . LEU A 1 89 ? -14.005 -2.390 16.752 1.00 93.75 89 LEU A CA 1
ATOM 713 C C . LEU A 1 89 ? -13.680 -2.877 18.169 1.00 93.75 89 LEU A C 1
ATOM 715 O O . LEU A 1 89 ? -14.559 -3.384 18.865 1.00 93.75 89 LEU A O 1
ATOM 719 N N . ILE A 1 90 ? -12.455 -2.634 18.646 1.00 93.56 90 ILE A N 1
ATOM 720 C CA . ILE A 1 90 ? -12.062 -2.909 20.033 1.00 93.56 90 ILE A CA 1
ATOM 721 C C . ILE A 1 90 ? -12.887 -2.059 21.007 1.00 93.56 90 ILE A C 1
ATOM 723 O O . ILE A 1 90 ? -13.383 -2.593 22.000 1.00 93.56 90 ILE A O 1
ATOM 727 N N . GLU A 1 91 ? -13.085 -0.768 20.719 1.00 93.44 91 GLU A N 1
ATOM 728 C CA . GLU A 1 91 ? -13.957 0.107 21.519 1.00 93.44 91 GLU A CA 1
ATOM 729 C C . GLU A 1 91 ? -15.400 -0.418 21.579 1.00 93.44 91 GLU A C 1
ATOM 731 O O . GLU A 1 91 ? -16.020 -0.421 22.646 1.00 93.44 91 GLU A O 1
ATOM 736 N N . ALA A 1 92 ? -15.913 -0.928 20.456 1.00 93.62 92 ALA A N 1
ATOM 737 C CA . ALA A 1 92 ? -17.236 -1.543 20.353 1.00 93.62 92 ALA A CA 1
ATOM 738 C C . ALA A 1 92 ? -17.317 -2.967 20.944 1.00 93.62 92 ALA A C 1
ATOM 740 O O . ALA A 1 92 ? -18.413 -3.509 21.077 1.00 93.62 92 ALA A O 1
ATOM 741 N N . LYS A 1 93 ? -16.183 -3.567 21.338 1.00 92.62 93 LYS A N 1
ATOM 742 C CA . LYS A 1 93 ? -16.048 -4.976 21.765 1.00 92.62 93 LYS A CA 1
ATOM 743 C C . LYS A 1 93 ? -16.490 -5.990 20.700 1.00 92.62 93 LYS A C 1
ATOM 745 O O . LYS A 1 93 ? -16.896 -7.104 21.035 1.00 92.62 93 LYS A O 1
ATOM 750 N N . GLU A 1 94 ? -16.367 -5.629 19.427 1.00 89.06 94 GLU A N 1
ATOM 751 C CA . GLU A 1 94 ? -16.614 -6.507 18.284 1.00 89.06 94 GLU A CA 1
ATOM 752 C C . GLU A 1 94 ? -15.274 -7.013 17.738 1.00 89.06 94 GLU A C 1
ATOM 754 O O . GLU A 1 94 ? -14.433 -6.235 17.305 1.00 89.06 94 GLU A O 1
ATOM 759 N N . ILE A 1 95 ? -15.040 -8.326 17.797 1.00 79.12 95 ILE A N 1
ATOM 760 C CA . ILE A 1 95 ? -13.750 -8.932 17.405 1.00 79.12 95 ILE A CA 1
ATOM 761 C C . ILE A 1 95 ? -13.809 -9.505 15.981 1.00 79.12 95 ILE A C 1
ATOM 763 O O . ILE A 1 95 ? -12.785 -9.596 15.307 1.00 79.12 95 ILE A O 1
ATOM 767 N N . ASP A 1 96 ? -15.006 -9.857 15.509 1.00 85.88 96 ASP A N 1
ATOM 768 C CA . ASP A 1 96 ? -15.242 -10.376 14.164 1.00 85.88 96 ASP A CA 1
ATOM 769 C C . ASP A 1 96 ? -16.073 -9.371 13.366 1.00 85.88 96 ASP A C 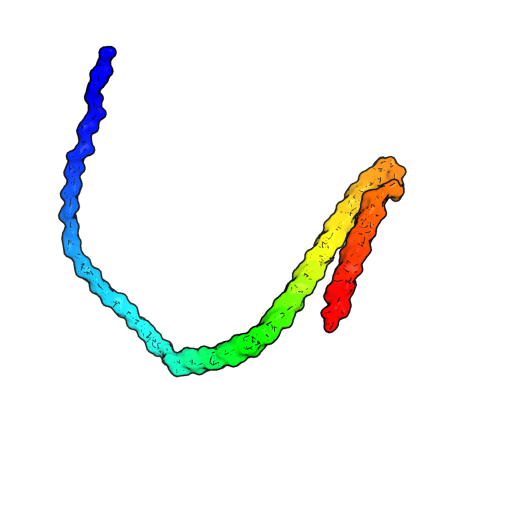1
ATOM 771 O O . ASP A 1 96 ? -17.219 -9.079 13.711 1.00 85.88 96 ASP A O 1
ATOM 775 N N . HIS A 1 97 ? -15.470 -8.808 12.320 1.00 89.44 97 HIS A N 1
ATOM 776 C CA . HIS A 1 97 ? -16.114 -7.819 11.470 1.00 89.44 97 HIS A CA 1
ATOM 777 C C . HIS A 1 97 ? -15.791 -8.098 9.996 1.00 89.44 97 HIS A C 1
ATOM 779 O O . HIS A 1 97 ? -14.614 -8.189 9.626 1.00 89.44 97 HIS A O 1
ATOM 785 N N . PRO A 1 98 ? -16.800 -8.151 9.104 1.00 90.25 98 PRO A N 1
ATOM 786 C CA . PRO A 1 98 ? -16.582 -8.437 7.685 1.00 90.25 98 PRO A CA 1
ATOM 787 C C . PRO A 1 98 ? -15.693 -7.395 6.991 1.00 90.25 98 PRO A C 1
ATOM 789 O O . PRO A 1 98 ? -15.057 -7.697 5.982 1.00 90.25 98 PRO A O 1
ATOM 792 N N . GLY A 1 99 ? -15.626 -6.166 7.517 1.00 89.19 99 GLY A N 1
ATOM 793 C CA . GLY A 1 99 ? -14.720 -5.129 7.019 1.00 89.19 99 GLY A CA 1
ATOM 794 C C . GLY A 1 99 ? -13.241 -5.473 7.216 1.00 89.19 99 GLY A C 1
ATOM 795 O O . GLY A 1 99 ? -12.445 -5.252 6.300 1.00 89.19 99 GLY A O 1
ATOM 796 N N . LEU A 1 100 ? -12.887 -6.112 8.340 1.00 90.88 100 LEU A N 1
ATOM 797 C CA . LEU A 1 100 ? -11.522 -6.579 8.595 1.00 90.88 100 LEU A CA 1
ATOM 798 C C . LEU A 1 100 ? -11.131 -7.684 7.621 1.00 90.88 100 LEU A C 1
ATOM 800 O O . LEU A 1 100 ? -10.072 -7.598 7.003 1.00 90.88 100 LEU A O 1
ATOM 804 N N . VAL A 1 101 ? -12.009 -8.674 7.435 1.00 93.06 101 VAL A N 1
ATOM 805 C CA . VAL A 1 101 ? -11.780 -9.795 6.510 1.00 93.06 101 VAL A CA 1
ATOM 806 C C . VAL A 1 101 ? -11.496 -9.271 5.103 1.00 93.06 101 VAL A C 1
ATOM 808 O O . VAL A 1 101 ? -10.431 -9.538 4.548 1.00 93.06 101 VAL A O 1
ATOM 811 N N . ARG A 1 102 ? -12.377 -8.412 4.575 1.00 94.50 102 ARG A N 1
ATOM 812 C CA . ARG A 1 102 ? -12.203 -7.796 3.247 1.00 94.50 102 ARG A CA 1
ATOM 813 C C . ARG A 1 102 ? -10.928 -6.962 3.145 1.00 94.50 102 ARG A C 1
ATOM 815 O O . ARG A 1 102 ? -10.284 -6.927 2.098 1.00 94.50 102 ARG A O 1
ATOM 822 N N . GLY A 1 103 ? -10.564 -6.250 4.210 1.00 94.94 103 GLY A N 1
ATOM 823 C CA . GLY A 1 103 ? -9.335 -5.463 4.233 1.00 94.94 103 GLY A CA 1
ATOM 824 C C . GLY A 1 103 ? -8.080 -6.335 4.175 1.00 94.94 103 GLY A C 1
ATOM 825 O O . GLY A 1 103 ? -7.140 -5.991 3.459 1.00 94.94 103 GLY A O 1
ATOM 826 N N . ILE A 1 104 ? -8.074 -7.471 4.878 1.00 95.50 104 ILE A N 1
ATOM 827 C CA . ILE A 1 104 ? -6.977 -8.446 4.835 1.00 95.50 104 ILE A CA 1
ATOM 828 C C . ILE A 1 104 ? -6.883 -9.107 3.458 1.00 95.50 104 ILE A C 1
ATOM 830 O O . ILE A 1 104 ? -5.787 -9.153 2.899 1.00 95.50 104 ILE A O 1
ATOM 834 N N . GLU A 1 105 ? -8.007 -9.536 2.878 1.00 96.81 105 GLU A N 1
ATOM 835 C CA . GLU A 1 105 ? -8.062 -10.070 1.507 1.00 96.81 105 GLU A CA 1
ATOM 836 C C . GLU A 1 105 ? -7.468 -9.072 0.504 1.00 96.81 105 GLU A C 1
ATOM 838 O O . GLU A 1 105 ? -6.620 -9.426 -0.315 1.00 96.81 105 GLU A O 1
ATOM 843 N N . LYS A 1 106 ? -7.824 -7.784 0.617 1.00 97.00 106 LYS A N 1
ATOM 844 C CA . LYS A 1 106 ? -7.282 -6.755 -0.279 1.00 97.00 106 LYS A CA 1
ATOM 845 C C . LYS A 1 106 ? -5.774 -6.557 -0.115 1.00 97.00 106 LYS A C 1
ATOM 847 O O . LYS A 1 106 ? -5.073 -6.306 -1.093 1.00 97.00 106 LYS A O 1
ATOM 852 N N . ILE A 1 107 ? -5.253 -6.659 1.107 1.00 97.56 107 ILE A N 1
ATOM 853 C CA . ILE A 1 107 ? -3.807 -6.594 1.359 1.00 97.56 107 ILE A CA 1
ATOM 854 C C . ILE A 1 107 ? -3.088 -7.802 0.757 1.00 97.56 107 ILE A C 1
ATOM 856 O O . ILE A 1 107 ? -1.996 -7.638 0.211 1.00 97.56 107 ILE A O 1
ATOM 860 N N . GLN A 1 108 ? -3.681 -8.995 0.838 1.00 97.88 108 GLN A N 1
ATOM 861 C CA . GLN A 1 108 ? -3.137 -10.194 0.200 1.00 97.88 108 GLN A CA 1
ATOM 862 C C . GLN A 1 108 ? -3.062 -10.018 -1.318 1.00 97.88 108 GLN A C 1
ATOM 864 O O . GLN A 1 108 ? -1.988 -10.209 -1.881 1.00 97.88 108 GLN A O 1
ATOM 869 N N . GLU A 1 109 ? -4.125 -9.517 -1.951 1.00 97.69 109 GLU A N 1
ATOM 870 C CA . GLU A 1 109 ? -4.137 -9.213 -3.389 1.00 97.69 109 GLU A CA 1
ATOM 871 C C . GLU A 1 109 ? -3.005 -8.243 -3.784 1.00 97.69 109 GLU A C 1
ATOM 873 O O . GLU A 1 109 ? -2.285 -8.475 -4.757 1.00 97.69 109 GLU A O 1
ATOM 878 N N . ILE A 1 110 ? -2.792 -7.174 -3.004 1.00 97.50 110 ILE A N 1
ATOM 879 C CA . ILE A 1 110 ? -1.699 -6.217 -3.246 1.00 97.50 110 ILE A CA 1
ATOM 880 C C . ILE A 1 110 ? -0.329 -6.890 -3.079 1.00 97.50 110 ILE A C 1
ATOM 882 O O . ILE A 1 110 ? 0.582 -6.633 -3.866 1.00 97.50 110 ILE A O 1
ATOM 886 N N . ASN A 1 111 ? -0.154 -7.749 -2.071 1.00 97.62 111 ASN A N 1
ATOM 887 C CA . ASN A 1 111 ? 1.101 -8.478 -1.885 1.00 97.62 111 ASN A CA 1
ATOM 888 C C . ASN A 1 111 ? 1.380 -9.413 -3.069 1.00 97.62 111 ASN A C 1
ATOM 890 O O . ASN A 1 111 ? 2.500 -9.425 -3.568 1.00 97.62 111 ASN A O 1
ATOM 894 N N . GLU A 1 112 ? 0.373 -10.128 -3.569 1.00 97.56 112 GLU A N 1
ATOM 895 C CA . GLU A 1 112 ? 0.509 -10.976 -4.757 1.00 97.56 112 GLU A CA 1
ATOM 896 C C . GLU A 1 112 ? 0.858 -10.173 -6.016 1.00 97.56 112 GLU A C 1
ATOM 898 O O . GLU A 1 112 ? 1.622 -10.640 -6.856 1.00 97.56 112 GLU A O 1
ATOM 903 N N . GLN A 1 113 ? 0.305 -8.968 -6.184 1.00 95.69 113 GLN A N 1
ATOM 904 C CA . GLN A 1 113 ? 0.677 -8.071 -7.287 1.00 95.69 113 GLN A CA 1
ATOM 905 C C . GLN A 1 113 ? 2.133 -7.602 -7.167 1.00 95.69 113 GLN A C 1
ATOM 907 O O . GLN A 1 113 ? 2.863 -7.598 -8.154 1.00 95.69 113 GLN A O 1
ATOM 912 N N . ILE A 1 114 ? 2.580 -7.264 -5.953 1.00 96.00 114 ILE A N 1
ATOM 913 C CA . ILE A 1 114 ? 3.975 -6.886 -5.691 1.00 96.00 114 ILE A CA 1
ATOM 914 C C . ILE A 1 114 ? 4.925 -8.044 -6.003 1.00 96.00 114 ILE A C 1
ATOM 916 O O . ILE A 1 114 ? 5.958 -7.814 -6.626 1.00 96.00 114 ILE A O 1
ATOM 920 N N . GLU A 1 115 ? 4.613 -9.262 -5.560 1.00 96.19 115 GLU A N 1
ATOM 921 C CA . GLU A 1 115 ? 5.476 -10.419 -5.817 1.00 96.19 115 GLU A CA 1
ATOM 922 C C . GLU A 1 115 ? 5.516 -10.771 -7.306 1.00 96.19 115 GLU A C 1
ATOM 924 O O . GLU A 1 115 ? 6.603 -11.000 -7.828 1.00 96.19 115 GLU A O 1
ATOM 929 N N . ARG A 1 116 ? 4.383 -10.691 -8.019 1.00 94.69 116 ARG A N 1
ATOM 930 C CA . ARG A 1 116 ? 4.351 -10.854 -9.483 1.00 94.69 116 ARG A CA 1
ATOM 931 C C . ARG A 1 116 ? 5.285 -9.878 -10.193 1.00 94.69 116 ARG A C 1
ATOM 933 O O . ARG A 1 116 ? 6.164 -10.316 -10.926 1.00 94.69 116 ARG A O 1
ATOM 940 N N . LEU A 1 117 ? 5.172 -8.583 -9.895 1.00 92.06 117 LEU A N 1
ATOM 941 C CA . LEU A 1 117 ? 6.012 -7.550 -10.514 1.00 92.06 117 LEU A CA 1
ATOM 942 C C . LEU A 1 117 ? 7.501 -7.687 -10.181 1.00 92.06 117 LEU A C 1
ATOM 944 O O . LEU A 1 117 ? 8.332 -7.236 -10.959 1.00 92.06 117 LEU A O 1
ATOM 948 N N . LYS A 1 118 ? 7.847 -8.278 -9.031 1.00 90.31 118 LYS A N 1
ATOM 949 C CA . LYS A 1 118 ? 9.240 -8.592 -8.675 1.00 90.31 118 LYS A CA 1
ATOM 950 C C . LYS A 1 118 ? 9.762 -9.859 -9.348 1.00 90.31 118 LYS A C 1
ATOM 952 O O . LYS A 1 118 ? 10.966 -9.997 -9.494 1.00 90.31 118 LYS A O 1
ATOM 957 N N . SER A 1 119 ? 8.885 -10.817 -9.648 1.00 88.75 119 SER A N 1
ATOM 958 C CA . SER A 1 119 ? 9.268 -12.082 -10.287 1.00 88.75 119 SER A CA 1
ATOM 959 C C . SER A 1 119 ? 9.360 -11.995 -11.811 1.00 88.75 119 SER A C 1
ATOM 961 O O . SER A 1 119 ? 9.844 -12.930 -12.433 1.00 88.75 119 SER A O 1
ATOM 963 N N . GLU A 1 120 ? 8.872 -10.906 -12.409 1.00 78.19 120 GLU A N 1
ATOM 964 C CA . GLU A 1 120 ? 8.911 -10.634 -13.854 1.00 78.19 120 GLU A CA 1
ATOM 965 C C . GLU A 1 120 ? 10.267 -10.073 -14.344 1.00 78.19 120 GLU A C 1
ATOM 967 O O . GLU A 1 120 ? 10.312 -9.385 -15.370 1.00 78.19 120 GLU A O 1
ATOM 972 N N . ASP A 1 121 ? 11.348 -10.352 -13.614 1.00 57.78 121 ASP A N 1
ATOM 973 C CA . ASP A 1 121 ? 12.748 -10.034 -13.945 1.00 57.78 121 ASP A CA 1
ATOM 974 C C . ASP A 1 121 ? 13.460 -11.257 -14.554 1.00 57.78 121 ASP A C 1
ATOM 976 O O . ASP A 1 121 ? 14.301 -11.057 -15.460 1.00 57.78 121 ASP A O 1
#

pLDDT: mean 74.79, std 20.1, range [38.88, 98.06]

Radius of gyration: 36.83 Å; chains: 1; bounding box: 73×80×63 Å